Protein AF-A0A5J9WW52-F1 (afdb_monomer_lite)

Sequence (156 aa):
MLPDLGLCDPVTREFTLLPPVPAGLVASTLIEAQDDNMELFYPFFYPSGCYDEAHFRVICWTLSEAMAAVFVYSSACSSWTHGASAGWAALGLDVEPEDISCVSCWPSYAYGCCYWHAGISDHLIKLDVNTMEISTVALPSDHEDNQDIYLQSALT

pLDDT: mean 78.79, std 13.47, range [38.69, 94.19]

Foldseek 3Di:
DADWDWDADPPVRDIDTADDADPVQVVVQCVVQVFDDKDDKAKDWDAPPDPPNVKTKIWIWIDGQFKIFIWIQIPVVSHIDTQEMDTCVRQVHDAGSVQCVQWARAFDDDDQWTWIQSQPFQWIWIANNVNSYTYIDGHPPPDDSDDDDDDDDDDD

Structure (mmCIF, N/CA/C/O backbone):
data_AF-A0A5J9WW52-F1
#
_entry.id   AF-A0A5J9WW52-F1
#
loop_
_atom_site.group_PDB
_atom_site.id
_atom_site.type_symbol
_atom_site.label_atom_id
_atom_site.label_alt_id
_atom_site.label_comp_id
_atom_site.label_asym_id
_atom_site.label_entity_id
_atom_site.label_seq_id
_atom_site.pdbx_PDB_ins_code
_atom_site.Cartn_x
_atom_site.Cartn_y
_atom_site.Cartn_z
_atom_site.occupancy
_atom_site.B_iso_or_equiv
_atom_site.auth_seq_id
_atom_site.auth_comp_id
_atom_site.auth_asym_id
_atom_site.auth_atom_id
_atom_site.pdbx_PDB_model_num
ATOM 1 N N . MET A 1 1 ? 6.497 13.256 9.164 1.00 52.06 1 MET A N 1
ATOM 2 C CA . MET A 1 1 ? 5.719 12.673 10.285 1.00 52.06 1 MET A CA 1
ATOM 3 C C . MET A 1 1 ? 4.557 11.932 9.661 1.00 52.06 1 MET A C 1
ATOM 5 O O . MET A 1 1 ? 3.928 12.504 8.782 1.00 52.06 1 MET A O 1
ATOM 9 N N . LEU A 1 2 ? 4.310 10.688 10.061 1.00 66.00 2 LEU A N 1
ATOM 10 C CA . LEU A 1 2 ? 3.173 9.927 9.542 1.00 66.00 2 LEU A CA 1
ATOM 11 C C . LEU A 1 2 ? 1.874 10.465 10.152 1.00 66.00 2 LEU A C 1
ATOM 13 O O . LEU A 1 2 ? 1.899 10.862 11.320 1.00 66.00 2 LEU A O 1
ATOM 17 N N . PRO A 1 3 ? 0.771 10.519 9.392 1.00 69.75 3 PRO A N 1
ATOM 18 C CA . PRO A 1 3 ? -0.499 10.992 9.920 1.00 69.75 3 PRO A CA 1
ATOM 19 C C . PRO A 1 3 ? -1.063 10.013 10.957 1.00 69.75 3 PRO A C 1
ATOM 21 O O . PRO A 1 3 ? -0.912 8.796 10.833 1.00 69.75 3 PRO A O 1
ATOM 24 N N . ASP A 1 4 ? -1.768 10.553 11.951 1.00 80.44 4 ASP A N 1
ATOM 25 C CA . ASP A 1 4 ? -2.576 9.747 12.863 1.00 80.44 4 ASP A CA 1
ATOM 26 C C . ASP A 1 4 ? -3.764 9.155 12.098 1.00 80.44 4 ASP A C 1
ATOM 28 O O . ASP A 1 4 ? -4.510 9.869 11.421 1.00 80.44 4 ASP A O 1
ATOM 32 N N . LEU A 1 5 ? -3.947 7.839 12.208 1.00 83.75 5 LEU A N 1
ATOM 33 C CA . LEU A 1 5 ? -5.010 7.129 11.509 1.00 83.75 5 LEU A CA 1
ATOM 34 C C . LEU A 1 5 ? -6.188 6.851 12.432 1.00 83.75 5 LEU A C 1
ATOM 36 O O . LEU A 1 5 ? -6.039 6.277 13.509 1.00 83.75 5 LEU A O 1
ATOM 40 N N . GLY A 1 6 ? -7.377 7.226 11.971 1.00 85.50 6 GLY A N 1
ATOM 41 C CA . GLY A 1 6 ? -8.636 6.968 12.649 1.00 85.50 6 GLY A CA 1
ATOM 42 C C . GLY A 1 6 ? -9.561 6.110 11.805 1.00 85.50 6 GLY A C 1
ATOM 43 O O . GLY A 1 6 ? -9.735 6.358 10.613 1.00 85.50 6 GLY A O 1
ATOM 44 N N . LEU A 1 7 ? -10.180 5.121 12.434 1.00 84.56 7 LEU A N 1
ATOM 45 C CA . LEU A 1 7 ? -11.249 4.327 11.854 1.00 84.56 7 LEU A CA 1
ATOM 46 C C . LEU A 1 7 ? -12.585 4.829 12.368 1.00 84.56 7 LEU A C 1
ATOM 48 O O . LEU A 1 7 ? -12.782 4.969 13.572 1.00 84.56 7 LEU A O 1
ATOM 52 N N . CYS A 1 8 ? -13.496 5.081 11.439 1.00 87.25 8 CYS A N 1
ATOM 53 C CA . CYS A 1 8 ? -14.876 5.418 11.733 1.00 87.25 8 CYS A CA 1
ATOM 54 C C . CYS A 1 8 ? -15.750 4.228 11.347 1.00 87.25 8 CYS A C 1
ATOM 56 O O . CYS A 1 8 ? -15.729 3.808 10.189 1.00 87.25 8 CYS A O 1
ATOM 58 N N . ASP A 1 9 ? -16.519 3.703 12.296 1.00 83.88 9 ASP A N 1
ATOM 59 C CA . ASP A 1 9 ? -17.622 2.802 11.982 1.00 83.88 9 ASP A CA 1
ATOM 60 C C . ASP A 1 9 ? -18.822 3.659 11.538 1.00 83.88 9 ASP A C 1
ATOM 62 O O . ASP A 1 9 ? -19.378 4.411 12.344 1.00 83.88 9 ASP A O 1
ATOM 66 N N . PRO A 1 10 ? -19.251 3.585 10.264 1.00 82.50 10 PRO A N 1
ATOM 67 C CA . PRO A 1 10 ? -20.326 4.434 9.760 1.00 82.50 10 PRO A CA 1
ATOM 68 C C . PRO A 1 10 ? -21.696 4.117 10.382 1.00 82.50 10 PRO A C 1
ATOM 70 O O . PRO A 1 10 ? -22.588 4.970 10.349 1.00 82.50 10 PRO A O 1
ATOM 73 N N . VAL A 1 11 ? -21.885 2.914 10.934 1.00 85.75 11 VAL A N 1
ATOM 74 C CA . VAL A 1 11 ? -23.152 2.461 11.524 1.00 85.75 11 VAL A CA 1
ATOM 75 C C . VAL A 1 11 ? -23.259 2.931 12.968 1.00 85.75 11 VAL A C 1
ATOM 77 O O . VAL A 1 11 ? -24.243 3.578 13.334 1.00 85.75 11 VAL A O 1
ATOM 80 N N . THR A 1 12 ? -22.251 2.632 13.785 1.00 87.81 12 THR A N 1
ATOM 81 C CA . THR A 1 12 ? -22.244 2.996 15.213 1.00 87.81 12 THR A CA 1
ATOM 82 C C . THR A 1 12 ? -21.784 4.434 15.447 1.00 87.81 12 THR A C 1
ATOM 84 O O . THR A 1 12 ? -22.084 5.012 16.492 1.00 87.81 12 THR A O 1
ATOM 87 N N . ARG A 1 13 ? -21.122 5.045 14.453 1.00 87.06 13 ARG A N 1
ATOM 88 C CA . ARG A 1 13 ? -20.443 6.351 14.537 1.00 87.06 13 ARG A CA 1
ATOM 89 C C . ARG A 1 13 ? -19.346 6.378 15.597 1.00 87.06 13 ARG A C 1
ATOM 91 O O . ARG A 1 13 ? -18.978 7.449 16.081 1.00 87.06 13 ARG A O 1
ATOM 98 N N . GLU A 1 14 ? -18.841 5.207 15.965 1.00 88.69 14 GLU A N 1
ATOM 99 C CA . GLU A 1 14 ? -17.705 5.086 16.858 1.00 88.69 14 GLU A CA 1
ATOM 100 C C . GLU A 1 14 ? -16.413 5.348 16.093 1.00 88.69 14 GLU A C 1
ATOM 102 O O . GLU A 1 14 ? -16.248 4.973 14.929 1.00 88.69 14 GLU A O 1
ATOM 107 N N . PHE A 1 15 ? -15.491 6.025 16.770 1.00 87.12 15 PHE A N 1
ATOM 108 C CA . PHE A 1 15 ? -14.201 6.388 16.218 1.00 87.12 15 PHE A CA 1
ATOM 109 C C . PHE A 1 15 ? -13.094 5.734 17.036 1.00 87.12 15 PHE A C 1
ATOM 111 O O . PHE A 1 15 ? -13.015 5.928 18.250 1.00 87.12 15 PHE A O 1
ATOM 118 N N . THR A 1 16 ? -12.232 4.980 16.362 1.00 87.25 16 THR A N 1
ATOM 119 C CA . THR A 1 16 ? -11.095 4.287 16.969 1.00 87.25 16 THR A CA 1
ATOM 120 C C . THR A 1 16 ? -9.803 4.788 16.349 1.00 87.25 16 THR A C 1
ATOM 122 O O . THR A 1 16 ? -9.611 4.696 15.139 1.00 87.25 16 THR A O 1
ATOM 125 N N . LEU A 1 17 ? -8.896 5.296 17.180 1.00 90.38 17 LEU A N 1
ATOM 126 C CA . LEU A 1 17 ? -7.546 5.638 16.744 1.00 90.38 17 LEU A CA 1
ATOM 127 C C . LEU A 1 17 ? -6.703 4.372 16.609 1.00 90.38 17 LEU A C 1
ATOM 129 O O . LEU A 1 17 ? -6.655 3.545 17.521 1.00 90.38 17 LEU A O 1
ATOM 133 N N . LEU A 1 18 ? -6.022 4.244 15.477 1.00 89.00 18 LEU A N 1
ATOM 134 C CA . LEU A 1 18 ? -5.009 3.222 15.275 1.00 89.00 18 LEU A CA 1
ATOM 135 C C . LEU A 1 18 ? -3.700 3.653 15.938 1.00 89.00 18 LEU A C 1
ATOM 137 O O . LEU A 1 18 ? -3.407 4.850 16.003 1.00 89.00 18 LEU A O 1
ATOM 141 N N . PRO A 1 19 ? -2.876 2.698 16.404 1.00 90.69 19 PRO A N 1
ATOM 142 C CA . PRO A 1 19 ? -1.516 3.034 16.791 1.00 90.69 19 PRO A CA 1
ATOM 143 C C . PRO A 1 19 ? -0.775 3.636 15.586 1.00 90.69 19 PRO A C 1
ATOM 145 O O . PRO A 1 19 ? -1.063 3.259 14.448 1.00 90.69 19 PRO A O 1
ATOM 148 N N . PRO A 1 20 ? 0.198 4.533 15.798 1.00 87.50 20 PRO A N 1
ATOM 149 C CA . PRO A 1 20 ? 1.046 5.011 14.714 1.00 87.50 20 PRO A CA 1
ATOM 150 C C . PRO A 1 20 ? 1.871 3.855 14.133 1.00 87.50 20 PRO A C 1
ATOM 152 O O . PRO A 1 20 ? 2.207 2.900 14.844 1.00 87.50 20 PRO A O 1
ATOM 155 N N . VAL A 1 21 ? 2.242 3.951 12.852 1.00 87.56 21 VAL A N 1
ATOM 156 C CA . VAL A 1 21 ? 3.211 3.011 12.270 1.00 87.56 21 VAL A CA 1
ATOM 157 C C . VAL A 1 21 ? 4.541 3.177 13.021 1.00 87.56 21 VAL A C 1
ATOM 159 O O . VAL A 1 21 ? 5.034 4.304 13.140 1.00 87.56 21 VAL A O 1
ATOM 162 N N . PRO A 1 22 ? 5.136 2.098 13.562 1.00 89.94 22 PRO A N 1
ATOM 163 C CA . PRO A 1 22 ? 6.365 2.203 14.335 1.00 89.94 22 PRO A CA 1
ATOM 164 C C . PRO A 1 22 ? 7.507 2.809 13.514 1.00 89.94 22 PRO A C 1
ATOM 166 O O . PRO A 1 22 ? 7.831 2.317 12.438 1.00 89.94 22 PRO A O 1
ATOM 169 N N . ALA A 1 23 ? 8.185 3.826 14.053 1.00 86.88 23 ALA A N 1
ATOM 170 C CA . ALA A 1 23 ? 9.304 4.478 13.365 1.00 86.88 23 ALA A CA 1
ATOM 171 C C . ALA A 1 23 ? 10.431 3.498 12.994 1.00 86.88 23 ALA A C 1
ATOM 173 O O . ALA A 1 23 ? 11.027 3.617 11.931 1.00 86.88 23 ALA A O 1
ATOM 174 N N . GLY A 1 24 ? 10.687 2.495 13.843 1.00 88.56 24 GLY A N 1
ATOM 175 C CA . GLY A 1 24 ? 11.659 1.440 13.548 1.00 88.56 24 GLY A CA 1
ATOM 176 C C . GLY A 1 24 ? 11.269 0.570 12.351 1.00 88.56 24 GLY A C 1
ATOM 177 O O . GLY A 1 24 ? 12.154 0.143 11.622 1.00 88.56 24 GLY A O 1
ATOM 178 N N . LEU A 1 25 ? 9.965 0.360 12.125 1.00 89.19 25 LEU A N 1
ATOM 179 C CA . LEU A 1 25 ? 9.453 -0.387 10.974 1.00 89.19 25 LEU A CA 1
ATOM 180 C C . LEU A 1 25 ? 9.672 0.395 9.674 1.00 89.19 25 LEU A C 1
ATOM 182 O O . LEU A 1 25 ? 10.146 -0.162 8.691 1.00 89.19 25 LEU A O 1
ATOM 186 N N . VAL A 1 26 ? 9.397 1.701 9.694 1.00 85.31 26 VAL A N 1
ATOM 187 C CA . VAL A 1 26 ? 9.662 2.580 8.546 1.00 85.31 26 VAL A CA 1
ATOM 188 C C . VAL A 1 26 ? 11.155 2.675 8.257 1.00 85.31 26 VAL A C 1
ATOM 190 O O . VAL A 1 26 ? 11.567 2.494 7.117 1.00 85.31 26 VAL A O 1
ATOM 193 N N . ALA A 1 27 ? 11.974 2.892 9.288 1.00 84.81 27 ALA A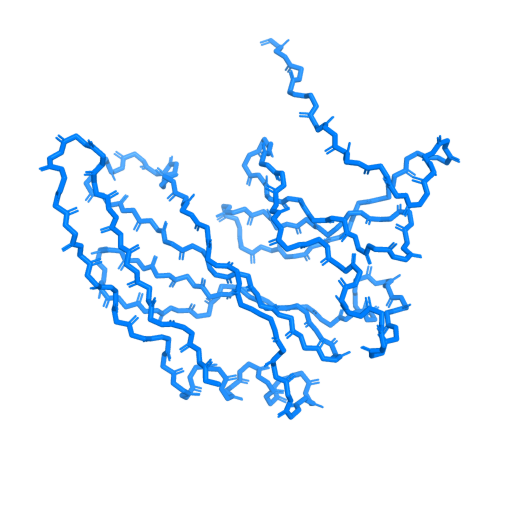 N 1
ATOM 194 C CA . ALA A 1 27 ? 13.420 2.990 9.127 1.00 84.81 27 ALA A CA 1
ATOM 195 C C . ALA A 1 27 ? 14.020 1.709 8.533 1.00 84.81 27 ALA A C 1
ATOM 197 O O . ALA A 1 27 ? 14.860 1.799 7.644 1.00 84.81 27 ALA A O 1
ATOM 198 N N . SER A 1 28 ? 13.578 0.520 8.969 1.00 86.31 28 SER A N 1
ATOM 199 C CA . SER A 1 28 ? 14.052 -0.734 8.369 1.00 86.31 28 SER A CA 1
ATOM 200 C C . SER A 1 28 ? 13.724 -0.834 6.881 1.00 86.31 28 SER A C 1
ATOM 202 O O . SER A 1 28 ? 14.581 -1.249 6.110 1.00 86.31 28 SER A O 1
ATOM 204 N N . THR A 1 29 ? 12.531 -0.402 6.469 1.00 83.94 29 THR A N 1
ATOM 205 C CA . THR A 1 29 ? 12.110 -0.443 5.061 1.00 83.94 29 THR A CA 1
ATOM 206 C C . THR A 1 29 ? 12.877 0.564 4.198 1.00 83.94 29 THR A C 1
ATOM 208 O O . THR A 1 29 ? 13.296 0.227 3.097 1.00 83.94 29 THR A O 1
ATOM 211 N N . LEU A 1 30 ? 13.132 1.772 4.706 1.00 78.81 30 LEU A N 1
ATOM 212 C CA . LEU A 1 30 ? 13.919 2.792 4.000 1.00 78.81 30 LEU A CA 1
ATOM 213 C C . LEU A 1 30 ? 15.399 2.402 3.849 1.00 78.81 30 LEU A C 1
ATOM 215 O O . LEU A 1 30 ? 15.993 2.611 2.794 1.00 78.81 30 LEU A O 1
ATOM 219 N N . ILE A 1 31 ? 15.985 1.754 4.863 1.00 76.44 31 ILE A N 1
ATOM 220 C CA . ILE A 1 31 ? 17.357 1.226 4.780 1.00 76.44 31 ILE A CA 1
ATOM 221 C C . ILE A 1 31 ? 17.474 0.176 3.669 1.00 76.44 31 ILE A C 1
ATOM 223 O O . ILE A 1 31 ? 18.451 0.188 2.922 1.00 76.44 31 ILE A O 1
ATOM 227 N N . GLU A 1 32 ? 16.491 -0.720 3.538 1.00 68.38 32 GLU A N 1
ATOM 228 C CA . GLU A 1 32 ? 16.451 -1.694 2.437 1.00 68.38 32 GLU A CA 1
ATOM 229 C C . GLU A 1 32 ? 16.396 -1.006 1.066 1.00 68.38 32 GLU A C 1
ATOM 231 O O . GLU A 1 32 ? 16.984 -1.498 0.102 1.00 68.38 32 GLU A O 1
ATOM 236 N N . ALA A 1 33 ? 15.740 0.151 0.998 1.00 65.31 33 ALA A N 1
ATOM 237 C CA . ALA A 1 33 ? 15.604 0.959 -0.206 1.00 65.31 33 ALA A CA 1
ATOM 238 C C . ALA A 1 33 ? 16.823 1.833 -0.530 1.00 65.31 33 ALA A C 1
ATOM 240 O O . ALA A 1 33 ? 16.889 2.363 -1.636 1.00 65.31 33 ALA A O 1
ATOM 241 N N . GLN A 1 34 ? 17.772 1.983 0.404 1.00 71.06 34 GLN A N 1
ATOM 242 C CA . GLN A 1 34 ? 18.818 3.017 0.353 1.00 71.06 34 GLN A CA 1
ATOM 243 C C . GLN A 1 34 ? 18.228 4.426 0.166 1.00 71.06 34 GLN A C 1
ATOM 245 O O . GLN A 1 34 ? 18.747 5.222 -0.614 1.00 71.06 34 GLN A O 1
ATOM 250 N N . ASP A 1 35 ? 17.136 4.710 0.875 1.00 67.56 35 ASP A N 1
ATOM 251 C CA . ASP A 1 35 ? 16.383 5.959 0.779 1.00 67.56 35 ASP A CA 1
ATOM 252 C C . ASP A 1 35 ? 16.312 6.649 2.148 1.00 67.56 35 ASP A C 1
ATOM 254 O O . ASP A 1 35 ? 16.201 5.986 3.180 1.00 67.56 35 ASP A O 1
ATOM 258 N N . ASP A 1 36 ? 16.367 7.978 2.156 1.00 65.88 36 ASP A N 1
ATOM 259 C CA . ASP A 1 36 ? 16.332 8.800 3.367 1.00 65.88 36 ASP A CA 1
ATOM 260 C C . ASP A 1 36 ? 14.993 9.543 3.549 1.00 65.88 36 ASP A C 1
ATOM 262 O O . ASP A 1 36 ? 14.785 10.170 4.596 1.00 65.88 36 ASP A O 1
ATOM 266 N N . ASN A 1 37 ? 14.066 9.486 2.582 1.00 67.06 37 ASN A N 1
ATOM 267 C CA . ASN A 1 37 ? 12.851 10.300 2.608 1.00 67.06 37 ASN A CA 1
ATOM 268 C C . ASN A 1 37 ? 11.596 9.553 2.136 1.00 67.06 37 ASN A C 1
ATOM 270 O O . ASN A 1 37 ? 11.516 9.070 1.017 1.00 67.06 37 ASN A O 1
ATOM 274 N N . MET A 1 38 ? 10.558 9.531 2.975 1.00 66.25 38 MET A N 1
ATOM 275 C CA . MET A 1 38 ? 9.243 8.998 2.612 1.00 66.25 38 MET A CA 1
ATOM 276 C C . MET A 1 38 ? 8.247 10.150 2.509 1.00 66.25 38 MET A C 1
ATOM 278 O O . MET A 1 38 ? 8.002 10.848 3.498 1.00 66.25 38 MET A O 1
ATOM 282 N N . GLU A 1 39 ? 7.678 10.351 1.326 1.00 63.69 39 GLU A N 1
ATOM 283 C CA . GLU A 1 39 ? 6.994 11.601 0.985 1.00 63.69 39 GLU A CA 1
ATOM 284 C C . GLU A 1 39 ? 5.479 11.536 1.148 1.00 63.69 39 GLU A C 1
ATOM 286 O O . GLU A 1 39 ? 4.851 12.518 1.549 1.00 63.69 39 GLU A O 1
ATOM 291 N N . LEU A 1 40 ? 4.873 10.382 0.870 1.00 63.41 40 LEU A N 1
ATOM 292 C CA . LEU A 1 40 ? 3.423 10.268 0.758 1.00 63.41 40 LEU A CA 1
ATOM 293 C C . LEU A 1 40 ? 2.905 9.056 1.524 1.00 63.41 40 LEU A C 1
ATOM 295 O O . LEU A 1 40 ? 3.518 7.992 1.509 1.00 63.41 40 LEU A O 1
ATOM 299 N N . PHE A 1 41 ? 1.772 9.233 2.207 1.00 66.12 41 PHE A N 1
ATOM 300 C CA . PHE A 1 41 ? 1.156 8.217 3.058 1.00 66.12 41 PHE A CA 1
ATOM 301 C C . PHE A 1 41 ? -0.356 8.210 2.849 1.00 66.12 41 PHE A C 1
ATOM 303 O O . PHE A 1 41 ? -1.061 9.116 3.300 1.00 66.12 41 PHE A O 1
ATOM 310 N N . TYR A 1 42 ? -0.854 7.175 2.177 1.00 72.50 42 TYR A N 1
ATOM 311 C CA . TYR A 1 42 ? -2.267 7.025 1.846 1.00 72.50 42 TYR A CA 1
ATOM 312 C C . TYR A 1 42 ? -2.825 5.753 2.489 1.00 72.50 42 TYR 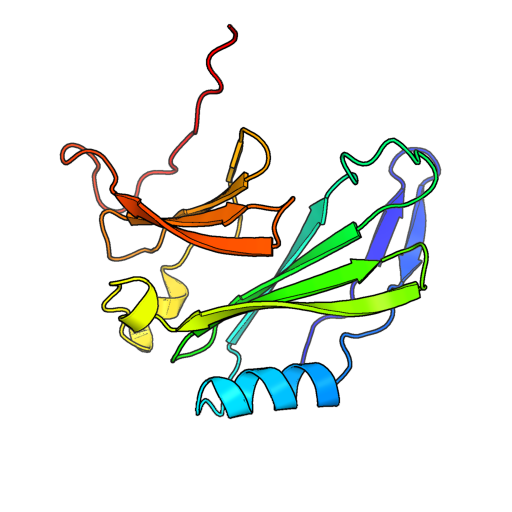A C 1
ATOM 314 O O . TYR A 1 42 ? -2.605 4.643 1.995 1.00 72.50 42 TYR A O 1
ATOM 322 N N . PRO A 1 43 ? -3.520 5.881 3.632 1.00 69.56 43 PRO A N 1
ATOM 323 C CA . PRO A 1 43 ? -4.219 4.763 4.241 1.00 69.56 43 PRO A CA 1
ATOM 324 C C . PRO A 1 43 ? -5.469 4.432 3.422 1.00 69.56 43 PRO A C 1
ATOM 326 O O . PRO A 1 43 ? -6.245 5.317 3.060 1.00 69.56 43 PRO A O 1
ATOM 329 N N . PHE A 1 44 ? -5.724 3.151 3.196 1.00 73.56 44 PHE A N 1
ATOM 330 C CA . PHE A 1 44 ? -7.012 2.694 2.697 1.00 73.56 44 PHE A CA 1
ATOM 331 C C . PHE A 1 44 ? -7.458 1.435 3.434 1.00 73.56 44 PHE A C 1
ATOM 333 O O . PHE A 1 44 ? -6.675 0.575 3.850 1.00 73.56 44 PHE A O 1
ATOM 340 N N . PHE A 1 45 ? -8.764 1.376 3.668 1.00 67.62 45 PHE A N 1
ATOM 341 C CA . PHE A 1 45 ? -9.378 0.300 4.422 1.00 67.62 45 PHE A CA 1
ATOM 342 C C . PHE A 1 45 ? -9.582 -0.910 3.518 1.00 67.62 45 PHE A C 1
ATOM 344 O O . PHE A 1 45 ? -10.144 -0.782 2.429 1.00 67.62 45 PHE A O 1
ATOM 351 N N . TYR A 1 46 ? -9.168 -2.083 3.993 1.00 66.31 46 TYR A N 1
ATOM 352 C CA . TYR A 1 46 ? -9.432 -3.335 3.308 1.00 66.31 46 TYR A CA 1
ATOM 353 C C . TYR A 1 46 ? -10.261 -4.254 4.210 1.00 66.31 46 TYR A C 1
ATOM 355 O O . TYR A 1 46 ? -9.755 -4.715 5.242 1.00 66.31 46 TYR A O 1
ATOM 363 N N . PRO A 1 47 ? -11.522 -4.565 3.849 1.00 56.44 47 PRO A N 1
ATOM 364 C CA . PRO A 1 47 ? -12.222 -5.651 4.508 1.00 56.44 47 PRO A CA 1
ATOM 365 C C . PRO A 1 47 ? -11.435 -6.925 4.208 1.00 56.44 47 PRO A C 1
ATOM 367 O O . PRO A 1 47 ? -11.263 -7.309 3.054 1.00 56.44 47 PRO A O 1
ATOM 370 N N . SER A 1 48 ? -10.891 -7.543 5.254 1.00 57.41 48 SER A N 1
ATOM 371 C CA . SER A 1 48 ? -10.200 -8.819 5.138 1.00 57.41 48 SER A CA 1
ATOM 372 C C . SER A 1 48 ? -11.114 -9.794 4.394 1.00 57.41 48 SER A C 1
ATOM 374 O O . SER A 1 48 ? -12.164 -10.163 4.904 1.00 57.41 48 SER A O 1
ATOM 376 N N . GLY A 1 49 ? -10.711 -10.231 3.199 1.00 52.47 49 GLY A N 1
ATOM 377 C CA . GLY A 1 49 ? -11.392 -11.313 2.481 1.00 52.47 49 GLY A CA 1
ATOM 378 C C . GLY A 1 49 ? -11.266 -12.675 3.179 1.00 52.47 49 GLY A C 1
ATOM 379 O O . GLY A 1 49 ? -11.766 -13.674 2.668 1.00 52.47 49 GLY A O 1
ATOM 380 N N . CYS A 1 50 ? -10.572 -12.744 4.324 1.00 50.47 50 CYS A N 1
ATOM 381 C CA . CYS A 1 50 ? -10.525 -13.938 5.155 1.00 50.47 50 CYS A CA 1
ATOM 382 C C . CYS A 1 50 ? -11.843 -14.096 5.919 1.00 50.47 50 CYS A C 1
ATOM 384 O O . CYS A 1 50 ? -12.328 -13.146 6.524 1.00 50.47 50 CYS A O 1
ATOM 386 N N . TYR A 1 51 ? -12.338 -15.332 5.939 1.00 46.62 51 TYR A N 1
ATOM 387 C CA . TYR A 1 51 ? -13.561 -15.850 6.560 1.00 46.62 51 TYR A CA 1
ATOM 388 C C . TYR A 1 51 ? -13.745 -15.590 8.069 1.00 46.62 51 TYR A C 1
ATOM 390 O O . TYR A 1 51 ? -14.656 -16.155 8.669 1.00 46.62 51 TYR A O 1
ATOM 398 N N . ASP A 1 52 ? -12.893 -14.778 8.694 1.00 54.00 52 ASP A N 1
ATOM 399 C CA . ASP A 1 52 ? -13.036 -14.363 10.084 1.00 54.00 52 ASP A CA 1
ATOM 400 C C . ASP A 1 52 ? -13.581 -12.929 10.116 1.00 54.00 52 ASP A C 1
ATOM 402 O O . ASP A 1 52 ? -12.837 -11.946 10.130 1.00 54.00 52 ASP A O 1
ATOM 406 N N . GLU A 1 53 ? -14.911 -12.823 10.060 1.00 58.44 53 GLU A N 1
ATOM 407 C CA . GLU A 1 53 ? -15.686 -11.571 9.990 1.00 58.44 53 GLU A CA 1
ATOM 408 C C . GLU A 1 53 ? -15.402 -10.599 11.159 1.00 58.44 53 GLU A C 1
ATOM 410 O O . GLU A 1 53 ? -15.823 -9.444 11.124 1.00 58.44 53 GLU A O 1
ATOM 415 N N . ALA A 1 54 ? -14.676 -11.041 12.192 1.00 68.31 54 ALA A N 1
ATOM 416 C CA . ALA A 1 54 ? -14.338 -10.257 13.377 1.00 68.31 54 ALA A CA 1
ATOM 417 C C . ALA A 1 54 ? -13.068 -9.395 13.235 1.00 68.31 54 ALA A C 1
ATOM 419 O O . ALA A 1 54 ? -12.769 -8.595 14.130 1.00 68.31 54 ALA A O 1
ATOM 420 N N . HIS A 1 55 ? -12.291 -9.552 12.158 1.00 77.56 55 HIS A N 1
ATOM 421 C CA . HIS A 1 55 ? -11.001 -8.877 12.015 1.00 77.56 55 HIS A CA 1
ATOM 422 C C . HIS A 1 55 ? -10.851 -8.136 10.689 1.00 77.56 55 HIS A C 1
ATOM 424 O O . HIS A 1 55 ? -11.233 -8.613 9.623 1.00 77.56 55 HIS A O 1
ATOM 430 N N . PHE A 1 56 ? -10.231 -6.961 10.752 1.00 82.38 56 PHE A N 1
ATOM 431 C CA . PHE A 1 56 ? -9.969 -6.117 9.595 1.00 82.38 56 PHE A CA 1
ATOM 432 C C . PHE A 1 56 ? -8.479 -5.818 9.457 1.00 82.38 56 PHE A C 1
ATOM 434 O O . PHE A 1 56 ? -7.687 -5.957 10.400 1.00 82.38 56 PHE A O 1
ATOM 441 N N . ARG A 1 57 ? -8.106 -5.379 8.254 1.00 86.12 57 ARG A N 1
ATOM 442 C CA . ARG A 1 57 ? -6.770 -4.874 7.966 1.00 86.12 57 ARG A CA 1
ATOM 443 C C . ARG A 1 57 ? -6.857 -3.457 7.429 1.00 86.12 57 ARG A C 1
ATOM 445 O O . ARG A 1 57 ? -7.787 -3.105 6.708 1.00 86.12 57 ARG A O 1
ATOM 452 N N . VAL A 1 58 ? -5.867 -2.648 7.770 1.00 87.44 58 VAL A N 1
ATOM 453 C CA . VAL A 1 58 ? -5.675 -1.341 7.138 1.00 87.44 58 VAL A CA 1
ATOM 454 C C . VAL A 1 58 ? -4.373 -1.404 6.384 1.00 87.44 58 VAL A C 1
ATOM 456 O O . VAL A 1 58 ? -3.341 -1.741 6.962 1.00 87.44 58 VAL A O 1
ATOM 459 N N . ILE A 1 59 ? -4.445 -1.133 5.089 1.00 87.75 59 ILE A N 1
ATOM 460 C CA . ILE A 1 59 ? -3.277 -1.094 4.230 1.00 87.75 59 ILE A CA 1
ATOM 461 C C . ILE A 1 59 ? -2.883 0.368 4.118 1.00 87.75 59 ILE A C 1
ATOM 463 O O . ILE A 1 59 ? -3.710 1.234 3.836 1.00 87.75 59 ILE A O 1
ATOM 467 N N . CYS A 1 60 ? -1.621 0.652 4.378 1.00 86.81 60 CYS A N 1
ATOM 468 C CA . CYS A 1 60 ? -1.064 1.954 4.113 1.00 86.81 60 CYS A CA 1
ATOM 469 C C . CYS A 1 60 ? -0.101 1.871 2.942 1.00 86.81 60 CYS A C 1
ATOM 471 O O . CYS A 1 60 ? 0.892 1.151 3.019 1.00 86.81 60 CYS A O 1
ATOM 473 N N . TRP A 1 61 ? -0.411 2.627 1.893 1.00 87.19 61 TRP A N 1
ATOM 474 C CA . TRP A 1 61 ? 0.470 2.866 0.765 1.00 87.19 61 TRP A CA 1
ATOM 475 C C . TRP A 1 61 ? 1.404 4.031 1.052 1.00 87.19 61 TRP A C 1
ATOM 477 O O . TRP A 1 61 ? 0.967 5.080 1.533 1.00 87.19 61 TRP A O 1
ATOM 487 N N . THR A 1 62 ? 2.677 3.847 0.730 1.00 85.69 62 THR A N 1
ATOM 488 C CA . THR A 1 62 ? 3.713 4.845 0.953 1.00 85.69 62 THR A CA 1
ATOM 489 C C . THR A 1 62 ? 4.696 4.912 -0.202 1.00 85.69 62 THR A C 1
ATOM 491 O O . THR A 1 62 ? 4.984 3.894 -0.830 1.00 85.69 62 THR A O 1
ATOM 494 N N . LEU A 1 63 ? 5.191 6.117 -0.474 1.00 85.19 63 LEU A N 1
ATOM 495 C CA . LEU A 1 63 ? 6.092 6.412 -1.586 1.00 85.19 63 LEU A CA 1
ATOM 496 C C . LEU A 1 63 ? 7.347 7.118 -1.075 1.00 85.19 63 LEU A C 1
ATOM 498 O O . LEU A 1 63 ? 7.273 7.928 -0.146 1.00 85.19 63 LEU A O 1
ATOM 502 N N . SER A 1 64 ? 8.471 6.816 -1.707 1.00 83.19 64 SER A N 1
ATOM 503 C CA . SER A 1 64 ? 9.770 7.453 -1.518 1.00 83.19 64 SER A CA 1
ATOM 504 C C . SER A 1 64 ? 10.423 7.717 -2.882 1.00 83.19 64 SER A C 1
ATOM 506 O O . SER A 1 64 ? 9.885 7.310 -3.918 1.00 83.19 64 SER A O 1
ATOM 508 N N . GLU A 1 65 ? 11.584 8.371 -2.899 1.00 81.88 65 GLU A N 1
ATOM 509 C CA . GLU A 1 65 ? 12.317 8.641 -4.145 1.00 81.88 65 GLU A CA 1
ATOM 510 C C . GLU A 1 65 ? 12.766 7.365 -4.856 1.00 81.88 65 GLU A C 1
ATOM 512 O O . GLU A 1 65 ? 12.804 7.322 -6.083 1.00 81.88 65 GLU A O 1
ATOM 517 N N . ALA A 1 66 ? 13.047 6.301 -4.108 1.00 84.94 66 ALA A N 1
ATOM 518 C CA . ALA A 1 66 ? 13.532 5.042 -4.656 1.00 84.94 66 ALA A CA 1
ATOM 519 C C . ALA A 1 66 ? 12.467 3.941 -4.764 1.00 84.94 66 ALA A C 1
ATOM 521 O O . ALA A 1 66 ? 12.664 2.994 -5.537 1.00 84.94 66 ALA A O 1
ATOM 522 N N . MET A 1 67 ? 11.384 3.989 -3.977 1.00 88.38 67 MET A N 1
ATOM 523 C CA . MET A 1 67 ? 10.470 2.853 -3.853 1.00 88.38 67 MET A CA 1
ATOM 524 C C . MET A 1 67 ? 9.022 3.176 -3.477 1.00 88.38 67 MET A C 1
ATOM 526 O O . MET A 1 67 ? 8.683 4.196 -2.880 1.00 88.38 67 MET A O 1
ATOM 530 N N . ALA A 1 68 ? 8.178 2.180 -3.729 1.00 89.25 68 ALA A N 1
ATOM 531 C CA . ALA A 1 68 ? 6.905 1.995 -3.062 1.00 89.25 68 ALA A CA 1
ATOM 532 C C . ALA A 1 68 ? 7.046 1.061 -1.855 1.00 89.25 68 ALA A C 1
ATOM 534 O O . ALA A 1 68 ? 7.724 0.030 -1.929 1.00 89.25 68 ALA A O 1
ATOM 535 N N . ALA A 1 69 ? 6.305 1.345 -0.788 1.00 90.62 69 ALA A N 1
ATOM 536 C CA . ALA A 1 69 ? 6.162 0.451 0.352 1.00 90.62 69 ALA A CA 1
ATOM 537 C C . ALA A 1 69 ? 4.726 0.396 0.882 1.00 90.62 69 ALA A C 1
ATOM 539 O O . ALA A 1 69 ? 3.934 1.332 0.749 1.00 90.62 69 ALA A O 1
ATOM 540 N N . VAL A 1 70 ? 4.404 -0.727 1.515 1.00 91.00 70 VAL A N 1
ATOM 541 C CA . VAL A 1 70 ? 3.110 -1.027 2.112 1.00 91.00 70 VAL A CA 1
ATOM 542 C C . VAL A 1 70 ? 3.291 -1.476 3.553 1.00 91.00 70 VAL A C 1
ATOM 544 O O . VAL A 1 70 ? 4.016 -2.434 3.831 1.00 91.00 70 VAL A O 1
ATOM 547 N N . PHE A 1 71 ? 2.547 -0.848 4.460 1.00 90.81 71 PHE A N 1
ATOM 548 C CA . PHE A 1 71 ? 2.404 -1.300 5.844 1.00 90.81 71 PHE A CA 1
ATOM 549 C C . PHE A 1 71 ? 0.993 -1.811 6.095 1.00 90.81 71 PHE A C 1
ATOM 551 O O . PHE A 1 71 ? 0.019 -1.264 5.580 1.00 90.81 71 PHE A O 1
ATOM 558 N N . VAL A 1 72 ? 0.872 -2.851 6.913 1.00 90.75 72 VAL A N 1
ATOM 559 C CA . VAL A 1 72 ? -0.411 -3.497 7.194 1.00 90.75 72 VAL A CA 1
ATOM 560 C C . VAL A 1 72 ? -0.674 -3.458 8.686 1.00 90.75 72 VAL A C 1
ATOM 562 O O . VAL A 1 72 ? 0.081 -4.023 9.474 1.00 90.75 72 VAL A O 1
ATOM 565 N N . TYR A 1 73 ? -1.763 -2.813 9.079 1.00 90.69 73 TYR A N 1
ATOM 566 C CA . TYR A 1 73 ? -2.311 -2.948 10.419 1.00 90.69 73 TYR A CA 1
ATOM 567 C C . TYR A 1 73 ? -3.248 -4.147 10.463 1.00 90.69 73 TYR A C 1
ATOM 569 O O . TYR A 1 73 ? -4.105 -4.296 9.591 1.00 90.69 73 TYR A O 1
ATOM 577 N N . SER A 1 74 ? -3.125 -4.968 11.501 1.00 88.69 74 SER A N 1
ATOM 578 C CA . SER A 1 74 ? -4.045 -6.069 11.781 1.00 88.69 74 SER A CA 1
ATOM 579 C C . SER A 1 74 ? -4.788 -5.809 13.082 1.00 88.69 74 SER A C 1
ATOM 581 O O . SER A 1 74 ? -4.157 -5.683 14.133 1.00 88.69 74 SER A O 1
ATOM 583 N N . SER A 1 75 ? -6.123 -5.811 13.043 1.00 87.19 75 SER A N 1
ATOM 584 C CA . SER A 1 75 ? -6.933 -5.696 14.262 1.00 87.19 75 SER A CA 1
ATOM 585 C C . SER A 1 75 ? -6.819 -6.926 15.170 1.00 87.19 75 SER A C 1
ATOM 587 O O . SER A 1 75 ? -7.088 -6.830 16.360 1.00 87.19 75 SER A O 1
ATOM 589 N N . ALA A 1 76 ? -6.417 -8.083 14.630 1.00 87.25 76 ALA A N 1
ATOM 590 C CA . ALA A 1 76 ? -6.244 -9.311 15.410 1.00 87.25 76 ALA A CA 1
ATOM 591 C C . ALA A 1 76 ? -5.044 -9.219 16.368 1.00 87.25 76 ALA A C 1
ATOM 593 O O . ALA A 1 76 ? -5.091 -9.717 17.489 1.00 87.25 76 ALA A O 1
ATOM 594 N N . CYS A 1 77 ? -3.973 -8.556 15.925 1.00 88.44 77 CYS A N 1
ATOM 595 C CA . CYS A 1 77 ? -2.744 -8.381 16.703 1.00 88.44 77 CYS A CA 1
ATOM 596 C C . CYS A 1 77 ? -2.587 -6.958 17.255 1.00 88.44 77 CYS A C 1
ATOM 598 O O . CYS A 1 77 ? -1.638 -6.690 17.991 1.00 88.44 77 CYS A O 1
ATOM 600 N N . SER A 1 78 ? -3.488 -6.043 16.883 1.00 89.38 78 SER A N 1
ATOM 601 C CA . SER A 1 78 ? -3.423 -4.610 17.181 1.00 89.38 78 SER A CA 1
ATOM 602 C C . SER A 1 78 ? -2.059 -3.986 16.864 1.00 89.38 78 SER A C 1
ATOM 604 O O . SER A 1 78 ? -1.572 -3.126 17.599 1.00 89.38 78 SER A O 1
ATOM 606 N N . SER A 1 79 ? -1.425 -4.425 15.777 1.00 90.94 79 SER A N 1
ATOM 607 C CA . SER A 1 79 ? -0.056 -4.049 15.425 1.00 90.94 79 SER A CA 1
ATOM 608 C C . SER A 1 79 ? 0.121 -3.830 13.927 1.00 90.94 79 SER A C 1
ATOM 610 O O . SER A 1 79 ? -0.657 -4.324 13.107 1.00 90.94 79 SER A O 1
ATOM 612 N N . TRP A 1 80 ? 1.164 -3.068 13.594 1.00 92.38 80 TRP A N 1
ATOM 613 C CA . TRP A 1 80 ? 1.633 -2.859 12.230 1.00 92.38 80 TRP A CA 1
ATOM 614 C C . TRP A 1 80 ? 2.722 -3.860 11.873 1.00 92.38 80 TRP A C 1
ATOM 616 O O . TRP A 1 80 ? 3.619 -4.124 12.678 1.00 92.38 80 TRP A O 1
ATOM 626 N N . THR A 1 81 ? 2.678 -4.349 10.643 1.00 92.56 81 THR A N 1
ATOM 627 C CA . THR A 1 81 ? 3.733 -5.152 10.030 1.00 92.56 81 THR A CA 1
ATOM 628 C C . THR A 1 81 ? 4.132 -4.558 8.688 1.00 92.56 81 THR A C 1
ATOM 630 O O . THR A 1 81 ? 3.352 -3.849 8.046 1.00 92.56 81 THR A O 1
ATOM 633 N N . HIS A 1 82 ? 5.354 -4.857 8.253 1.00 91.81 82 HIS A N 1
ATOM 634 C CA . HIS A 1 82 ? 5.738 -4.665 6.857 1.00 91.81 82 HIS A CA 1
ATOM 635 C C . HIS A 1 82 ? 4.885 -5.601 5.995 1.00 91.81 82 HIS A C 1
ATOM 637 O O . HIS A 1 82 ? 4.644 -6.748 6.381 1.00 91.81 82 HIS A O 1
ATOM 643 N N . GLY A 1 83 ? 4.332 -5.064 4.911 1.00 90.94 83 GLY A N 1
ATOM 644 C CA . GLY A 1 83 ? 3.543 -5.818 3.945 1.00 90.94 83 GLY A CA 1
ATOM 645 C C . GLY A 1 83 ? 4.385 -6.160 2.729 1.00 90.94 83 GLY A C 1
ATOM 646 O O . GLY A 1 83 ? 4.719 -7.318 2.512 1.00 90.94 83 GLY A O 1
ATOM 647 N N . ALA A 1 84 ? 4.716 -5.135 1.950 1.00 92.62 84 ALA A N 1
ATOM 648 C CA . ALA A 1 84 ? 5.443 -5.266 0.697 1.00 92.62 84 ALA A CA 1
ATOM 649 C C . ALA A 1 84 ? 6.267 -4.008 0.435 1.00 92.62 84 ALA A C 1
ATOM 651 O O . ALA A 1 84 ? 5.908 -2.926 0.894 1.00 92.62 84 ALA A O 1
ATOM 652 N N . SER A 1 85 ? 7.335 -4.123 -0.342 1.00 92.44 85 SER A N 1
ATOM 653 C CA . SER A 1 85 ? 8.062 -2.964 -0.853 1.00 92.44 85 SER A CA 1
ATOM 654 C C . SER A 1 85 ? 8.789 -3.316 -2.143 1.00 92.44 85 SER A C 1
ATOM 656 O O . SER A 1 85 ? 9.240 -4.449 -2.314 1.00 92.44 85 SER A O 1
ATOM 658 N N . ALA A 1 86 ? 8.880 -2.362 -3.064 1.00 92.06 86 ALA A N 1
ATOM 659 C CA . ALA A 1 86 ? 9.532 -2.551 -4.352 1.00 92.06 86 ALA A CA 1
ATOM 660 C C . ALA A 1 86 ? 10.107 -1.228 -4.859 1.00 92.06 86 ALA A C 1
ATOM 662 O O . ALA A 1 86 ? 9.415 -0.211 -4.880 1.00 92.06 86 ALA A O 1
ATOM 663 N N . GLY A 1 87 ? 11.375 -1.256 -5.274 1.00 89.75 87 GLY A N 1
ATOM 664 C CA . GLY A 1 87 ? 12.024 -0.103 -5.891 1.00 89.75 87 GLY A CA 1
ATOM 665 C C . GLY A 1 87 ? 11.510 0.162 -7.305 1.00 89.75 87 GLY A C 1
ATOM 666 O O . GLY A 1 87 ? 11.152 -0.784 -8.012 1.00 89.75 87 GLY A O 1
ATOM 667 N N . TRP A 1 88 ? 11.534 1.420 -7.748 1.00 88.75 88 TRP A N 1
ATOM 668 C CA . TRP A 1 88 ? 11.042 1.819 -9.076 1.00 88.75 88 TRP A CA 1
ATOM 669 C C . TRP A 1 88 ? 11.714 1.042 -10.209 1.00 88.75 88 TRP A C 1
ATOM 671 O O . TRP A 1 88 ? 11.035 0.440 -11.041 1.00 88.75 88 TRP A O 1
ATOM 681 N N . ALA A 1 89 ? 13.040 0.897 -10.146 1.00 88.19 89 ALA A N 1
ATOM 682 C CA . ALA A 1 89 ? 13.802 0.117 -11.118 1.00 88.19 89 ALA A CA 1
ATOM 683 C C . ALA A 1 89 ? 13.408 -1.373 -11.149 1.00 88.19 89 ALA A C 1
ATOM 685 O O . ALA A 1 89 ? 13.382 -1.986 -12.215 1.00 88.19 89 ALA A O 1
ATOM 686 N N . ALA A 1 90 ? 13.072 -1.970 -9.999 1.00 90.88 90 ALA A N 1
ATOM 687 C CA . ALA A 1 90 ? 12.626 -3.366 -9.931 1.00 90.88 90 ALA A CA 1
ATOM 688 C C . ALA A 1 90 ? 11.221 -3.554 -10.525 1.00 90.88 90 ALA A C 1
ATOM 690 O O . ALA A 1 90 ? 10.898 -4.632 -11.020 1.00 90.88 90 ALA A O 1
ATOM 691 N N . LEU A 1 91 ? 10.411 -2.494 -10.506 1.00 90.75 91 LEU A N 1
ATOM 692 C CA . LEU A 1 91 ? 9.108 -2.425 -11.162 1.00 90.75 91 LEU A CA 1
ATOM 693 C C . LEU A 1 91 ? 9.210 -2.107 -12.663 1.00 90.75 91 LEU A C 1
ATOM 695 O O . LEU A 1 91 ? 8.193 -2.135 -13.357 1.00 90.75 91 LEU A O 1
ATOM 699 N N . GLY A 1 92 ? 10.420 -1.843 -13.170 1.00 89.25 92 GLY A N 1
ATOM 700 C CA . GLY A 1 92 ? 10.648 -1.417 -14.550 1.00 89.25 92 GLY A CA 1
ATOM 701 C C . GLY A 1 92 ? 10.157 0.004 -14.825 1.00 89.25 92 GLY A C 1
ATOM 702 O O . GLY A 1 92 ? 9.856 0.321 -15.971 1.00 89.25 92 GLY A O 1
ATOM 703 N N . LEU A 1 93 ? 10.046 0.831 -13.782 1.00 87.44 93 LEU A N 1
ATOM 704 C CA . LEU A 1 93 ? 9.591 2.213 -13.864 1.00 87.44 93 LEU A CA 1
ATOM 705 C C . LEU A 1 93 ? 10.784 3.160 -13.729 1.00 87.44 93 LEU A C 1
ATOM 707 O O . LEU A 1 93 ? 11.636 2.969 -12.859 1.00 87.44 93 LEU A O 1
ATOM 711 N N . ASP A 1 94 ? 10.809 4.185 -14.574 1.00 84.06 94 ASP A N 1
ATOM 712 C CA . ASP A 1 94 ? 11.784 5.275 -14.531 1.00 84.06 94 ASP A CA 1
ATOM 713 C C . ASP A 1 94 ? 11.096 6.513 -13.945 1.00 84.06 94 ASP A C 1
ATOM 715 O O . ASP A 1 94 ? 10.648 7.398 -14.667 1.00 84.06 94 ASP A O 1
ATOM 719 N N . VAL A 1 95 ? 10.871 6.486 -12.627 1.00 79.56 95 VAL A N 1
ATOM 720 C CA . VAL A 1 95 ? 10.217 7.578 -11.893 1.00 79.56 95 VAL A CA 1
ATOM 721 C C . VAL A 1 95 ? 11.307 8.507 -11.380 1.00 79.56 95 VAL A C 1
ATOM 723 O O . VAL A 1 95 ? 12.086 8.116 -10.508 1.00 79.56 95 VAL A O 1
ATOM 726 N N . GLU A 1 96 ? 11.375 9.726 -11.911 1.00 81.12 96 GLU A N 1
ATOM 727 C CA . GLU A 1 96 ? 12.250 10.755 -11.352 1.00 81.12 96 GLU A CA 1
ATOM 728 C C . GLU A 1 96 ? 11.689 11.263 -10.004 1.00 81.12 96 GLU A C 1
ATOM 730 O O . GLU A 1 96 ? 10.482 11.197 -9.760 1.00 81.12 96 GLU A O 1
ATOM 735 N N . PRO A 1 97 ? 12.523 11.799 -9.094 1.00 77.00 97 PRO A N 1
ATOM 736 C CA . PRO A 1 97 ? 12.037 12.298 -7.806 1.00 77.00 97 PRO A CA 1
ATOM 737 C C . PRO A 1 97 ? 10.951 13.382 -7.920 1.00 77.00 97 PRO A C 1
ATOM 739 O O . PRO A 1 97 ? 10.010 13.420 -7.134 1.00 77.00 97 PRO A O 1
ATOM 742 N N . GLU A 1 98 ? 11.043 14.242 -8.937 1.00 78.31 98 GLU A N 1
ATOM 743 C CA . GLU A 1 98 ? 10.076 15.323 -9.204 1.00 78.31 98 GLU A CA 1
ATOM 744 C C . GLU A 1 98 ? 8.680 14.787 -9.589 1.00 78.31 98 GLU A C 1
ATOM 746 O O . GLU A 1 98 ? 7.651 15.445 -9.406 1.00 78.31 98 GLU A O 1
ATOM 751 N N . ASP A 1 99 ? 8.663 13.545 -10.051 1.00 78.75 99 ASP A N 1
ATOM 752 C CA . ASP A 1 99 ? 7.574 12.858 -10.723 1.00 78.75 99 ASP A CA 1
ATOM 753 C C . ASP A 1 99 ? 6.789 11.928 -9.771 1.00 78.75 99 ASP A C 1
ATOM 755 O O . ASP A 1 99 ? 5.683 11.481 -10.079 1.00 78.75 99 ASP A O 1
ATOM 759 N N . ILE A 1 100 ? 7.279 11.703 -8.545 1.00 78.12 100 ILE A N 1
ATOM 760 C CA . ILE A 1 100 ? 6.588 10.912 -7.504 1.00 78.12 100 ILE A CA 1
ATOM 761 C C . ILE A 1 100 ? 5.181 11.458 -7.234 1.00 78.12 100 ILE A C 1
ATOM 763 O O . ILE A 1 100 ? 4.239 10.700 -6.998 1.00 78.12 100 ILE A O 1
ATOM 767 N N . SER A 1 101 ? 5.024 12.783 -7.296 1.00 75.19 101 SER A N 1
ATOM 768 C CA . SER A 1 101 ? 3.739 13.457 -7.082 1.00 75.19 101 SER A CA 1
ATOM 769 C C . SER A 1 101 ? 2.682 13.127 -8.145 1.00 75.19 101 SER A C 1
ATOM 771 O O . SER A 1 101 ? 1.488 13.312 -7.896 1.00 75.19 101 SER A O 1
ATOM 773 N N . CYS A 1 102 ? 3.097 12.607 -9.303 1.00 75.19 102 CYS A N 1
ATOM 774 C CA . CYS A 1 102 ? 2.210 12.153 -10.370 1.00 75.19 102 CYS A CA 1
ATOM 775 C C . CYS A 1 102 ? 1.670 10.737 -10.121 1.00 75.19 102 CYS A C 1
ATOM 777 O O . CYS A 1 102 ? 0.685 10.343 -10.753 1.00 75.19 102 CYS A O 1
ATOM 779 N N . VAL A 1 103 ? 2.269 9.965 -9.205 1.00 79.31 103 VAL A N 1
ATOM 780 C CA . VAL A 1 103 ? 1.732 8.660 -8.807 1.00 79.31 103 VAL A CA 1
ATOM 781 C C . VAL A 1 103 ? 0.406 8.877 -8.089 1.00 79.31 103 VAL A C 1
ATOM 783 O O . VAL A 1 103 ? 0.306 9.629 -7.115 1.00 79.31 103 VAL A O 1
ATOM 786 N N . SER A 1 104 ? -0.641 8.197 -8.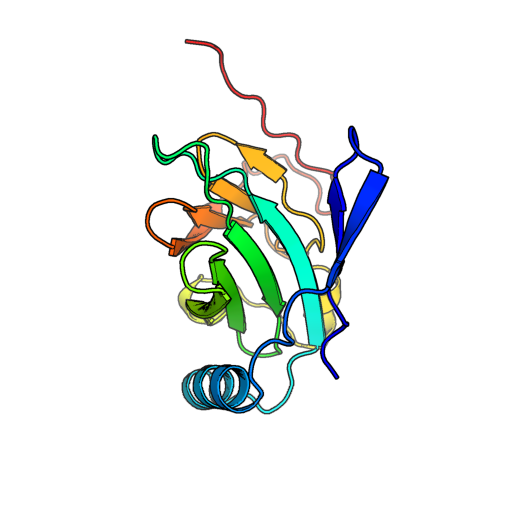558 1.00 78.81 104 SER A N 1
ATOM 787 C CA . SER A 1 104 ? -1.973 8.369 -7.986 1.00 78.81 104 SER A CA 1
ATOM 788 C C . SER A 1 104 ? -1.962 8.041 -6.493 1.00 78.81 104 SER A C 1
ATOM 790 O O . SER A 1 104 ? -1.423 7.022 -6.067 1.00 78.81 104 SER A O 1
ATOM 792 N N . CYS A 1 105 ? -2.611 8.885 -5.701 1.00 76.50 105 CYS A N 1
ATOM 793 C CA . CYS A 1 105 ? -2.712 8.708 -4.255 1.00 76.50 105 CYS A CA 1
ATOM 794 C C . CYS A 1 105 ? -3.707 7.604 -3.869 1.00 76.50 105 CYS A C 1
ATOM 796 O O . CYS A 1 105 ? -3.553 6.919 -2.858 1.00 76.50 105 CYS A O 1
ATOM 798 N N . TRP A 1 106 ? -4.752 7.450 -4.682 1.00 80.00 106 TRP A N 1
ATOM 799 C CA . TRP A 1 106 ? -5.894 6.593 -4.399 1.00 80.00 106 TRP A CA 1
ATOM 800 C C . TRP A 1 106 ? -5.883 5.376 -5.318 1.00 80.00 106 TRP A C 1
ATOM 802 O O . TRP A 1 106 ? -5.866 5.553 -6.536 1.00 80.00 106 TRP A O 1
ATOM 812 N N . PRO A 1 107 ? -5.921 4.152 -4.767 1.00 85.50 107 PRO A N 1
ATOM 813 C CA . PRO A 1 107 ? -6.004 2.969 -5.598 1.00 85.50 107 PRO A CA 1
ATOM 814 C C . PRO A 1 107 ? -7.409 2.769 -6.162 1.00 85.50 107 PRO A C 1
ATOM 816 O O . PRO A 1 107 ? -8.410 2.962 -5.468 1.00 85.50 107 PRO A O 1
ATOM 819 N N . SER A 1 108 ? -7.473 2.219 -7.371 1.00 83.94 108 SER A N 1
ATOM 820 C CA . SER A 1 108 ? -8.627 1.439 -7.819 1.00 83.94 108 SER A CA 1
ATOM 821 C C . SER A 1 108 ? -8.529 0.015 -7.274 1.00 83.94 108 SER A C 1
ATOM 823 O O . SER A 1 108 ? -7.454 -0.581 -7.283 1.00 83.94 108 SER A O 1
ATOM 825 N N . TYR A 1 109 ? -9.641 -0.561 -6.816 1.00 83.62 109 TYR A N 1
ATOM 826 C CA . TYR A 1 109 ? -9.675 -1.941 -6.325 1.00 83.62 109 TYR A CA 1
ATOM 827 C C . TYR A 1 109 ? -10.451 -2.849 -7.278 1.00 83.62 109 TYR A C 1
ATOM 829 O O . TYR A 1 109 ? -11.620 -2.599 -7.570 1.00 83.62 109 TYR A O 1
ATOM 837 N N . ALA A 1 110 ? -9.817 -3.933 -7.725 1.00 83.75 110 ALA A N 1
ATOM 838 C CA . ALA A 1 110 ? -10.454 -4.956 -8.545 1.00 83.75 110 ALA A CA 1
ATOM 839 C C . ALA A 1 110 ? -9.779 -6.318 -8.342 1.00 83.75 110 ALA A C 1
ATOM 841 O O . ALA A 1 110 ? -8.557 -6.408 -8.245 1.00 83.75 110 ALA A O 1
ATOM 842 N N . TYR A 1 111 ? -10.573 -7.391 -8.312 1.00 85.12 111 TYR A N 1
ATOM 843 C CA . TYR A 1 111 ? -10.080 -8.777 -8.281 1.00 85.12 111 TYR A CA 1
ATOM 844 C C . TYR A 1 111 ? -9.041 -9.071 -7.178 1.00 85.12 111 TYR A C 1
ATOM 846 O O . TYR A 1 111 ? -8.038 -9.734 -7.430 1.00 85.12 111 TYR A O 1
ATOM 854 N N . GLY A 1 112 ? -9.240 -8.562 -5.957 1.00 84.88 112 GLY A N 1
ATOM 855 C CA . GLY A 1 112 ? -8.270 -8.787 -4.877 1.00 84.88 112 GLY A CA 1
ATOM 856 C C . GLY A 1 112 ? -6.991 -7.961 -5.001 1.00 84.88 112 GLY A C 1
ATOM 857 O O . GLY A 1 112 ? -6.015 -8.260 -4.326 1.00 84.88 112 GLY A O 1
ATOM 858 N N . CYS A 1 113 ? -6.963 -6.947 -5.863 1.00 88.62 113 CYS A N 1
ATOM 859 C CA . CYS A 1 113 ? -5.773 -6.148 -6.108 1.00 88.62 113 CYS A CA 1
ATOM 860 C C . CYS A 1 113 ? -6.087 -4.653 -6.043 1.00 88.62 113 CYS A C 1
ATOM 862 O O . CYS A 1 113 ? -7.164 -4.213 -6.454 1.00 88.62 113 CYS A O 1
ATOM 864 N N . CYS A 1 114 ? -5.122 -3.885 -5.553 1.00 88.88 114 CYS A N 1
ATOM 865 C CA . CYS A 1 114 ? -5.112 -2.429 -5.618 1.00 88.88 114 CYS A CA 1
ATOM 866 C C . CYS A 1 114 ? -4.235 -1.980 -6.783 1.00 88.88 114 CYS A C 1
ATOM 868 O O . CYS A 1 114 ? -3.169 -2.554 -7.001 1.00 88.88 114 CYS A O 1
ATOM 870 N N . TYR A 1 115 ? -4.689 -0.965 -7.509 1.00 88.50 115 TYR A N 1
ATOM 871 C CA . TYR A 1 115 ? -4.022 -0.438 -8.690 1.00 88.50 115 TYR A CA 1
ATOM 872 C C . TYR A 1 115 ? -3.848 1.069 -8.570 1.00 88.50 115 TYR A C 1
ATOM 874 O O . TYR A 1 115 ? -4.833 1.780 -8.369 1.00 88.50 115 TYR A O 1
ATOM 882 N N . TRP A 1 116 ? -2.620 1.542 -8.744 1.00 88.38 116 TRP A N 1
ATOM 883 C CA . TRP A 1 116 ? -2.274 2.959 -8.803 1.00 88.38 116 TRP A CA 1
ATOM 884 C C . TRP A 1 116 ? -1.736 3.289 -10.186 1.00 88.38 116 TRP A C 1
ATOM 886 O O . TRP A 1 116 ? -0.957 2.522 -10.749 1.00 88.38 116 TRP A O 1
ATOM 896 N N . HIS A 1 117 ? -2.124 4.439 -10.721 1.00 8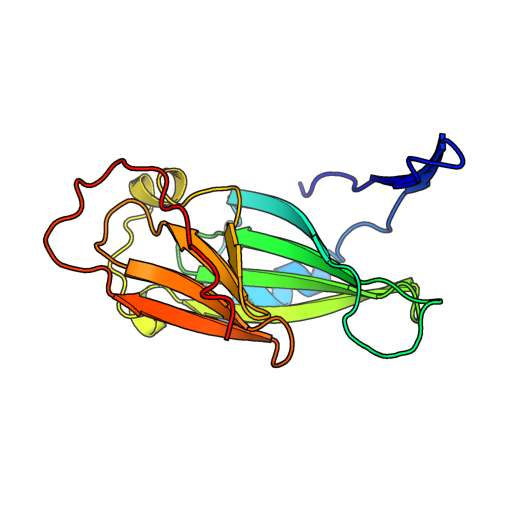4.56 117 HIS A N 1
ATOM 897 C CA . HIS A 1 117 ? -1.476 4.993 -11.899 1.00 84.56 117 HIS A CA 1
ATOM 898 C C . HIS A 1 117 ? -0.062 5.441 -11.521 1.00 84.56 117 HIS A C 1
ATOM 900 O O . HIS A 1 117 ? 0.106 6.159 -10.533 1.00 84.56 117 HIS A O 1
ATOM 906 N N . ALA A 1 118 ? 0.944 5.027 -12.291 1.00 79.38 118 ALA A N 1
ATOM 907 C CA . ALA A 1 118 ? 2.337 5.402 -12.047 1.00 79.38 118 ALA A CA 1
ATOM 908 C C . ALA A 1 118 ? 2.672 6.839 -12.499 1.00 79.38 118 ALA A C 1
ATOM 910 O O . ALA A 1 118 ? 3.808 7.275 -12.365 1.00 79.38 118 ALA A O 1
ATOM 911 N N . GLY A 1 119 ? 1.696 7.580 -13.031 1.00 71.94 119 GLY A N 1
ATOM 912 C CA . GLY A 1 119 ? 1.814 9.005 -13.350 1.00 71.94 119 GLY A CA 1
ATOM 913 C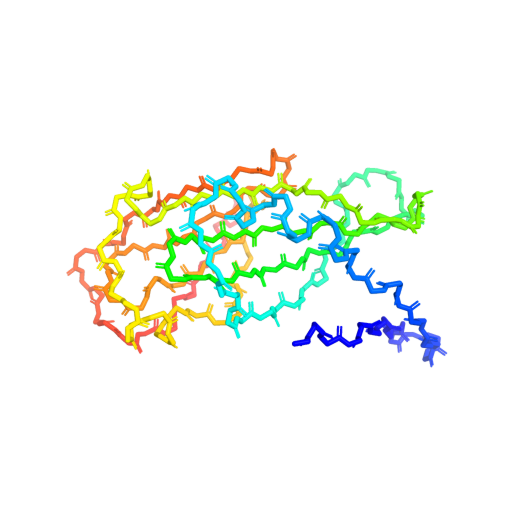 C . GLY A 1 119 ? 2.458 9.288 -14.705 1.00 71.94 119 GLY A C 1
ATOM 914 O O . GLY A 1 119 ? 1.836 9.941 -15.531 1.00 71.94 119 GLY A O 1
ATOM 915 N N . ILE A 1 120 ? 3.671 8.777 -14.927 1.00 67.00 120 ILE A N 1
ATOM 916 C CA . ILE A 1 120 ? 4.532 9.106 -16.088 1.00 67.00 120 ILE A CA 1
ATOM 917 C C . ILE A 1 120 ? 4.760 7.898 -17.006 1.00 67.00 120 ILE A C 1
ATOM 919 O O . ILE A 1 120 ? 5.474 7.967 -18.001 1.00 67.00 120 ILE A O 1
ATOM 923 N N . SER A 1 121 ? 4.146 6.759 -16.692 1.00 72.44 121 SER A N 1
ATOM 924 C CA . SER A 1 121 ? 4.244 5.568 -17.528 1.00 72.44 121 SER A CA 1
ATOM 925 C C . SER A 1 121 ? 2.872 5.049 -17.904 1.00 72.44 121 SER A C 1
ATOM 927 O O . SER A 1 121 ? 1.896 5.196 -17.168 1.00 72.44 121 SER A O 1
ATOM 929 N N . ASP A 1 122 ? 2.847 4.330 -19.016 1.00 79.31 122 ASP A N 1
ATOM 930 C CA . ASP A 1 122 ? 1.771 3.454 -19.459 1.00 79.31 122 ASP A CA 1
ATOM 931 C C . ASP A 1 122 ? 1.643 2.211 -18.558 1.00 79.31 122 ASP A C 1
ATOM 933 O O . ASP A 1 122 ? 1.312 1.128 -19.028 1.00 79.31 122 ASP A O 1
ATOM 937 N N . HIS A 1 123 ? 1.927 2.325 -17.260 1.00 85.25 123 HIS A N 1
ATOM 938 C CA . HIS A 1 123 ? 1.883 1.219 -16.316 1.00 85.25 123 HIS A CA 1
ATOM 939 C C . HIS A 1 123 ? 1.044 1.566 -15.086 1.00 85.25 123 HIS A C 1
ATOM 941 O O . HIS A 1 123 ? 1.075 2.666 -14.530 1.00 85.25 123 HIS A O 1
ATOM 947 N N . LEU A 1 124 ? 0.314 0.562 -14.612 1.00 89.44 124 LEU A N 1
ATOM 948 C CA . LEU A 1 124 ? -0.279 0.551 -13.286 1.00 89.44 124 LEU A CA 1
ATOM 949 C C . LEU A 1 124 ? 0.655 -0.168 -12.323 1.00 89.44 124 LEU A C 1
ATOM 951 O O . LEU A 1 124 ? 1.135 -1.265 -12.617 1.00 89.44 124 LEU A O 1
ATOM 955 N N . ILE A 1 125 ? 0.835 0.398 -11.137 1.00 91.75 125 ILE A N 1
ATOM 956 C CA . ILE A 1 125 ? 1.397 -0.321 -10.000 1.00 91.75 125 ILE A CA 1
ATOM 957 C C . ILE A 1 125 ? 0.277 -1.162 -9.399 1.00 91.75 125 ILE A C 1
ATOM 959 O O . ILE A 1 125 ? -0.796 -0.648 -9.091 1.00 91.75 125 ILE A O 1
ATOM 963 N N . LYS A 1 126 ? 0.519 -2.457 -9.230 1.00 93.06 126 LYS A N 1
ATOM 964 C CA . LYS A 1 126 ? -0.432 -3.433 -8.702 1.00 93.06 126 LYS A CA 1
ATOM 965 C C . LYS A 1 126 ? 0.071 -3.978 -7.369 1.00 93.06 126 LYS A C 1
ATOM 967 O O . LYS A 1 126 ? 1.172 -4.516 -7.314 1.00 93.06 126 LYS A O 1
ATOM 972 N N . LEU A 1 127 ? -0.773 -3.940 -6.341 1.00 93.31 127 LEU A N 1
ATOM 973 C CA . LEU A 1 127 ? -0.608 -4.702 -5.100 1.00 93.31 127 LEU A CA 1
ATOM 974 C C . LEU A 1 127 ? -1.632 -5.836 -5.070 1.00 93.31 127 LEU A C 1
ATOM 976 O O . LEU A 1 127 ? -2.834 -5.570 -5.031 1.00 93.31 127 LEU A O 1
ATOM 980 N N . ASP A 1 128 ? -1.175 -7.086 -5.042 1.00 91.62 128 ASP A N 1
ATOM 981 C CA . ASP A 1 128 ? -2.039 -8.214 -4.679 1.00 91.62 128 ASP A CA 1
ATOM 982 C C . ASP A 1 128 ? -2.217 -8.228 -3.157 1.00 91.62 128 ASP A C 1
ATOM 984 O O . ASP A 1 128 ? -1.260 -8.410 -2.405 1.00 91.62 128 ASP A O 1
ATOM 988 N N . VAL A 1 129 ? -3.441 -8.000 -2.679 1.00 87.00 129 VAL A N 1
ATOM 989 C CA . VAL A 1 129 ? -3.701 -7.841 -1.236 1.00 87.00 129 VAL A CA 1
ATOM 990 C C . VAL A 1 129 ? -3.722 -9.176 -0.486 1.00 87.00 129 VAL A C 1
ATOM 992 O O . VAL A 1 129 ? -3.740 -9.190 0.747 1.00 87.00 129 VAL A O 1
ATOM 995 N N . ASN A 1 130 ? -3.757 -10.299 -1.206 1.00 85.00 130 ASN A N 1
ATOM 996 C CA . ASN A 1 130 ? -3.737 -11.631 -0.612 1.00 85.00 130 ASN A CA 1
ATOM 997 C C . ASN A 1 130 ? -2.300 -12.103 -0.414 1.00 85.00 130 ASN A C 1
ATOM 999 O O . ASN A 1 130 ? -1.988 -12.644 0.649 1.00 85.00 130 ASN A O 1
ATOM 1003 N N . THR A 1 131 ? -1.439 -11.887 -1.413 1.00 90.06 131 THR A N 1
ATOM 1004 C CA . THR A 1 131 ? -0.022 -12.275 -1.346 1.00 90.06 131 THR A CA 1
ATOM 1005 C C . THR A 1 131 ? 0.873 -11.185 -0.763 1.00 90.06 131 THR A C 1
ATOM 1007 O O . THR A 1 131 ? 1.961 -11.506 -0.295 1.00 90.06 131 THR A O 1
ATOM 1010 N N . MET A 1 132 ? 0.402 -9.932 -0.710 1.00 90.81 132 MET A N 1
ATOM 1011 C CA . MET A 1 132 ? 1.206 -8.750 -0.375 1.00 90.81 132 MET A CA 1
ATOM 1012 C C . MET A 1 132 ? 2.420 -8.617 -1.303 1.00 90.81 132 MET A C 1
ATOM 1014 O O . MET A 1 132 ? 3.552 -8.463 -0.859 1.00 90.81 132 MET A O 1
ATOM 1018 N N . GLU A 1 133 ? 2.179 -8.670 -2.612 1.00 93.88 133 GLU A N 1
ATOM 1019 C CA . GLU A 1 133 ? 3.215 -8.512 -3.639 1.00 93.88 133 GLU A CA 1
ATOM 1020 C C . GLU A 1 133 ? 2.938 -7.289 -4.515 1.00 93.88 133 GLU A C 1
ATOM 1022 O O . GLU A 1 133 ? 1.806 -7.073 -4.958 1.00 93.88 133 GLU A O 1
ATOM 1027 N N . ILE A 1 134 ? 3.988 -6.503 -4.779 1.00 94.12 134 ILE A N 1
ATOM 1028 C CA . ILE A 1 134 ? 3.944 -5.341 -5.675 1.00 94.12 134 ILE A CA 1
ATOM 1029 C C . ILE A 1 134 ? 4.497 -5.748 -7.043 1.00 94.12 134 ILE A C 1
ATOM 1031 O O . ILE A 1 134 ? 5.540 -6.390 -7.143 1.00 94.12 134 ILE A O 1
ATOM 1035 N N . SER A 1 135 ? 3.789 -5.366 -8.099 1.00 94.19 135 SER A N 1
ATOM 1036 C CA . SER A 1 135 ? 4.155 -5.612 -9.496 1.00 94.19 135 SER A CA 1
ATOM 1037 C C . SER A 1 135 ? 3.655 -4.475 -10.389 1.00 94.19 135 SER A C 1
ATOM 1039 O O . SER A 1 135 ? 2.989 -3.558 -9.909 1.00 94.19 135 SER A O 1
ATOM 1041 N N . THR A 1 136 ? 3.956 -4.531 -11.684 1.00 93.12 136 THR A N 1
ATOM 1042 C CA . THR A 1 136 ? 3.449 -3.585 -12.685 1.00 93.12 136 THR A CA 1
ATOM 1043 C C . THR A 1 136 ? 2.601 -4.278 -13.740 1.00 93.12 136 THR A C 1
ATOM 1045 O O . THR A 1 136 ? 2.773 -5.462 -14.039 1.00 93.12 136 THR A O 1
ATOM 1048 N N . VAL A 1 137 ? 1.644 -3.537 -14.292 1.00 90.50 137 VAL A N 1
ATOM 1049 C CA . VAL A 1 137 ? 0.771 -3.979 -15.381 1.00 90.50 137 VAL A CA 1
ATOM 1050 C C . VAL A 1 137 ? 0.785 -2.911 -16.461 1.00 90.50 137 VAL A C 1
ATOM 1052 O O . VAL A 1 137 ? 0.410 -1.776 -16.189 1.00 90.50 137 VAL A O 1
ATOM 1055 N N . ALA A 1 138 ? 1.196 -3.280 -17.673 1.00 87.12 138 ALA A N 1
ATOM 1056 C CA . ALA A 1 138 ? 1.159 -2.379 -18.817 1.00 87.12 138 ALA A CA 1
ATOM 1057 C C . ALA A 1 138 ? -0.289 -2.061 -19.218 1.00 87.12 138 ALA A C 1
ATOM 1059 O O . ALA A 1 138 ? -1.163 -2.936 -19.249 1.00 87.12 138 ALA A O 1
ATOM 1060 N N . LEU A 1 139 ? -0.520 -0.802 -19.541 1.00 79.44 139 LEU A N 1
ATOM 1061 C CA . LEU A 1 139 ? -1.756 -0.262 -20.060 1.00 79.44 139 LEU A CA 1
ATOM 1062 C C . LEU A 1 139 ? -1.746 -0.360 -21.597 1.00 79.44 139 LEU A C 1
ATOM 1064 O O . LEU A 1 139 ? -0.694 -0.248 -22.226 1.00 79.44 139 LEU A O 1
ATOM 1068 N N . PRO A 1 140 ? -2.898 -0.609 -22.237 1.00 76.00 140 PRO A N 1
ATOM 1069 C CA . PRO A 1 140 ? -3.009 -0.537 -23.691 1.00 76.00 140 PRO A CA 1
ATOM 1070 C C . PRO A 1 140 ? -2.507 0.805 -24.261 1.00 76.00 140 PRO A C 1
ATOM 1072 O O . PRO A 1 140 ? -2.695 1.863 -23.684 1.00 76.00 140 PRO A O 1
ATOM 1075 N N . SER A 1 141 ? -1.909 0.803 -25.447 1.00 63.84 141 SER A N 1
ATOM 1076 C CA . SER A 1 141 ? -1.244 1.983 -26.031 1.00 63.84 141 SER A CA 1
ATOM 1077 C C . SER A 1 141 ? -2.151 3.171 -26.421 1.00 63.84 141 SER A C 1
ATOM 1079 O O . SER A 1 141 ? -1.648 4.146 -26.968 1.00 63.84 141 SER A O 1
ATOM 1081 N N . ASP A 1 142 ? -3.466 3.090 -26.192 1.00 61.47 142 ASP A N 1
ATOM 1082 C CA . ASP A 1 142 ? -4.468 4.106 -26.576 1.00 61.47 142 ASP A CA 1
ATOM 1083 C C . ASP A 1 142 ? -4.901 5.009 -25.399 1.00 61.47 142 ASP A C 1
ATOM 1085 O O . ASP A 1 142 ? -5.902 5.724 -25.493 1.00 61.47 142 ASP A O 1
ATOM 1089 N N . HIS A 1 143 ? -4.190 4.977 -24.270 1.00 61.25 143 HIS A N 1
ATOM 1090 C CA . HIS A 1 143 ? -4.514 5.799 -23.101 1.00 61.25 143 HIS A CA 1
ATOM 1091 C C . HIS A 1 143 ? -3.704 7.102 -23.100 1.00 61.25 143 HIS A C 1
ATOM 1093 O O . HIS A 1 143 ? -2.491 7.082 -23.268 1.00 61.25 143 HIS A O 1
ATOM 1099 N N . GLU A 1 144 ? -4.380 8.242 -22.931 1.00 54.84 144 GLU A N 1
ATOM 1100 C CA . GLU A 1 144 ? -3.719 9.533 -22.705 1.00 54.84 144 GLU A CA 1
ATOM 1101 C C . GLU A 1 144 ? -3.234 9.613 -21.247 1.00 54.84 144 GLU A C 1
ATOM 1103 O O . GLU A 1 144 ? -3.968 9.192 -20.349 1.00 54.84 144 GLU A O 1
ATOM 1108 N N . ASP A 1 145 ? -2.047 10.197 -21.022 1.00 53.97 145 ASP A N 1
ATOM 1109 C CA . ASP A 1 145 ? -1.258 10.238 -19.765 1.00 53.97 145 ASP A CA 1
ATOM 1110 C C . ASP A 1 145 ? -1.950 10.866 -18.527 1.00 53.97 145 ASP A C 1
ATOM 1112 O O . ASP A 1 145 ? -1.302 11.208 -17.543 1.00 53.97 145 ASP A O 1
ATOM 1116 N N . ASN A 1 146 ? -3.267 11.076 -18.538 1.00 51.31 146 ASN A N 1
ATOM 1117 C CA . ASN A 1 146 ? -3.968 11.799 -17.477 1.00 51.31 146 ASN A CA 1
ATOM 1118 C C . ASN A 1 146 ? -5.434 11.369 -17.280 1.00 51.31 146 ASN A C 1
ATOM 1120 O O . ASN A 1 146 ? -6.281 12.187 -16.914 1.00 51.31 146 ASN A O 1
ATOM 1124 N N . GLN A 1 147 ? -5.770 10.110 -17.582 1.00 53.34 147 GLN A N 1
ATOM 1125 C CA . GLN A 1 147 ? -7.133 9.594 -17.415 1.00 53.34 147 GLN A CA 1
ATOM 1126 C C . GLN A 1 147 ? -7.275 8.757 -16.140 1.00 53.34 147 GLN A C 1
ATOM 1128 O O . GLN A 1 147 ? -6.483 7.856 -15.880 1.00 53.34 147 GLN A O 1
ATOM 1133 N N . ASP A 1 148 ? -8.340 9.014 -15.376 1.00 52.66 148 ASP A N 1
ATOM 1134 C CA . ASP A 1 148 ? -8.793 8.117 -14.313 1.00 52.66 148 ASP A CA 1
ATOM 1135 C C . ASP A 1 148 ? -9.137 6.750 -14.930 1.00 52.66 148 ASP A C 1
ATOM 1137 O O . ASP A 1 148 ? -10.122 6.599 -15.660 1.00 52.66 148 ASP A O 1
ATOM 1141 N N . ILE A 1 149 ? -8.304 5.740 -14.671 1.00 58.34 149 ILE A N 1
ATOM 1142 C CA . ILE A 1 149 ? -8.491 4.397 -15.228 1.00 58.34 149 ILE A CA 1
ATOM 1143 C C . ILE A 1 149 ? -9.507 3.641 -14.379 1.00 58.34 149 ILE A C 1
ATOM 1145 O O . ILE A 1 149 ? -9.211 3.161 -13.283 1.00 58.34 149 ILE A O 1
ATOM 1149 N N . TYR A 1 150 ? -10.720 3.500 -14.909 1.00 55.97 150 TYR A N 1
ATOM 1150 C CA . TYR A 1 150 ? -11.773 2.701 -14.293 1.00 55.97 150 TYR A CA 1
ATOM 1151 C C . TYR A 1 150 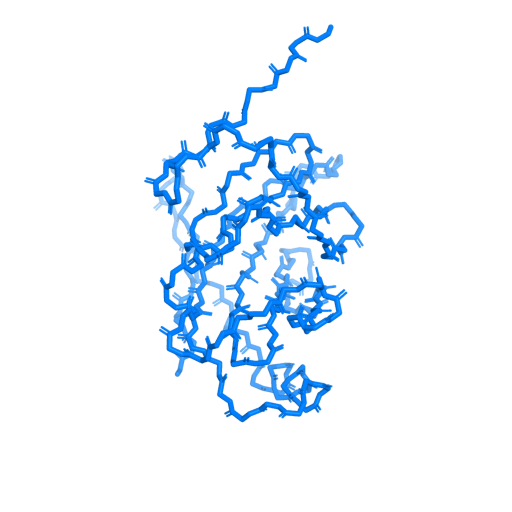? -11.623 1.231 -14.690 1.00 55.97 150 TYR A C 1
ATOM 1153 O O . TYR A 1 150 ? -11.927 0.833 -15.815 1.00 55.97 150 TYR A O 1
ATOM 1161 N N . LEU A 1 151 ? -11.179 0.399 -13.749 1.00 60.03 151 LEU A N 1
ATOM 1162 C CA . LEU A 1 151 ? -11.148 -1.049 -13.938 1.00 60.03 151 LEU A CA 1
ATOM 1163 C C . LEU A 1 151 ? -12.571 -1.611 -13.839 1.00 60.03 151 LEU A C 1
ATOM 1165 O O . LEU A 1 151 ? -13.175 -1.623 -12.767 1.00 60.03 151 LEU A O 1
ATOM 1169 N N . GLN A 1 152 ? -13.110 -2.105 -14.954 1.00 47.50 152 GLN A N 1
ATOM 1170 C CA . GLN A 1 152 ? -14.377 -2.830 -14.949 1.00 47.50 152 GLN A CA 1
ATOM 1171 C C . GLN A 1 152 ? -14.130 -4.290 -14.557 1.00 47.50 152 GLN A C 1
ATOM 1173 O O . GLN A 1 152 ? -13.414 -5.023 -15.244 1.00 47.50 152 GLN A O 1
ATOM 1178 N N . SER A 1 153 ? -14.761 -4.744 -13.470 1.00 46.91 153 SER A N 1
ATOM 1179 C CA . SER A 1 153 ? -14.866 -6.175 -13.217 1.00 46.91 153 SER A CA 1
ATOM 1180 C C . SER A 1 153 ? -15.843 -6.795 -14.225 1.00 46.91 153 SER A C 1
ATOM 1182 O O . SER A 1 153 ? -17.014 -6.421 -14.300 1.00 46.91 153 SER A O 1
ATOM 1184 N N . ALA A 1 154 ? -15.365 -7.723 -15.052 1.00 44.28 154 ALA A N 1
ATOM 1185 C CA . ALA A 1 154 ? -16.222 -8.544 -15.888 1.00 44.28 154 ALA A CA 1
ATOM 1186 C C . ALA A 1 154 ? -16.907 -9.558 -14.967 1.00 44.28 154 ALA A C 1
ATOM 1188 O O . ALA A 1 154 ? -16.265 -10.462 -14.432 1.00 44.28 154 ALA A O 1
ATOM 1189 N N . LEU A 1 155 ? -18.210 -9.377 -14.749 1.00 38.69 155 LEU A N 1
ATOM 1190 C CA . LEU A 1 155 ? -19.051 -10.408 -14.149 1.00 38.69 155 LEU A CA 1
ATOM 1191 C C . LEU A 1 155 ? -18.947 -11.645 -15.051 1.00 38.69 155 LEU A C 1
ATOM 1193 O O . LEU A 1 155 ? -19.361 -11.588 -16.209 1.00 38.69 155 LEU A O 1
ATOM 1197 N N . THR A 1 156 ? -18.328 -12.712 -14.546 1.00 40.94 156 THR A N 1
ATOM 1198 C CA . THR A 1 156 ? -18.342 -14.031 -15.196 1.00 40.94 156 THR A CA 1
ATOM 1199 C C . THR A 1 156 ? -19.471 -14.855 -14.605 1.00 40.94 156 THR A C 1
ATOM 1201 O O . THR A 1 156 ? -19.633 -14.798 -13.364 1.00 40.94 156 THR A O 1
#

Secondary structure (DSSP, 8-state):
-PPPPEEE-TTT--EEEPPPPPHHHHHHHHHHHT-S-EEEEEEEEE---SS-TT--EEEEEEEESSEEEEEEEETTTTEEEEEEEEETGGGT----GGGGGGS-SS-EEETTEEEEE-SSSSEEEEEETTTTEEEEEEPPTT--TT----------

Radius of gyration: 16.09 Å; chains: 1; bounding box: 42×31×44 Å

Organism: NCBI:txid38414